Protein AF-A0A6I9Y4B0-F1 (afdb_monomer_lite)

Structure (mmCIF, N/CA/C/O backbone):
data_AF-A0A6I9Y4B0-F1
#
_entry.id   AF-A0A6I9Y4B0-F1
#
loop_
_atom_site.group_PDB
_atom_site.id
_atom_site.type_symbol
_atom_site.label_atom_id
_atom_site.label_alt_id
_atom_site.label_comp_id
_atom_site.label_asym_id
_atom_site.label_entity_id
_atom_site.label_seq_id
_atom_site.pdbx_PDB_ins_code
_atom_site.Cartn_x
_atom_site.Cartn_y
_atom_site.Cartn_z
_atom_site.occupancy
_atom_site.B_iso_or_equiv
_atom_site.auth_seq_id
_atom_site.auth_comp_id
_atom_site.auth_asym_id
_atom_site.auth_atom_id
_atom_site.pdbx_PDB_model_num
ATOM 1 N N . MET A 1 1 ? 14.861 2.332 -40.107 1.00 57.06 1 MET A N 1
ATOM 2 C CA . MET A 1 1 ? 16.141 1.877 -39.520 1.00 57.06 1 MET A CA 1
ATOM 3 C C . MET A 1 1 ? 16.280 0.382 -39.769 1.00 57.06 1 MET A C 1
ATOM 5 O O . MET A 1 1 ? 15.265 -0.299 -39.660 1.00 57.06 1 MET A O 1
ATOM 9 N N . PRO A 1 2 ? 17.458 -0.127 -40.166 1.00 59.34 2 PRO A N 1
ATOM 10 C CA . PRO A 1 2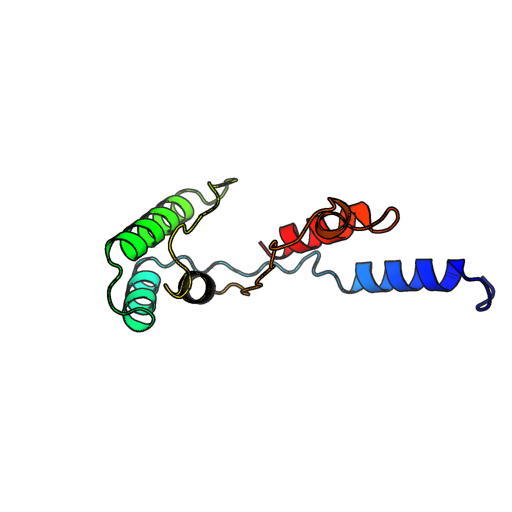 ? 17.668 -1.563 -40.355 1.00 59.34 2 PRO A CA 1
ATOM 11 C C . PRO A 1 2 ? 17.478 -2.317 -39.027 1.00 59.34 2 PRO A C 1
ATOM 13 O O . PRO A 1 2 ? 17.953 -1.871 -37.984 1.00 59.34 2 PRO A O 1
ATOM 16 N N . GLN A 1 3 ? 16.784 -3.458 -39.065 1.00 61.12 3 GLN A N 1
ATOM 17 C CA . GLN A 1 3 ? 16.415 -4.250 -37.878 1.00 61.12 3 GLN A CA 1
ATOM 18 C C . GLN A 1 3 ? 17.614 -4.876 -37.137 1.00 61.12 3 GLN A C 1
ATOM 20 O O . GLN A 1 3 ? 17.447 -5.388 -36.036 1.00 61.12 3 GLN A O 1
ATOM 25 N N . SER A 1 4 ? 18.819 -4.830 -37.714 1.00 67.81 4 SER A N 1
ATOM 26 C CA . SER A 1 4 ? 20.045 -5.412 -37.156 1.00 67.81 4 SER A CA 1
ATOM 27 C C . SER A 1 4 ? 20.810 -4.498 -36.189 1.00 67.81 4 SER A C 1
ATOM 29 O O . SER A 1 4 ? 21.823 -4.925 -35.636 1.00 67.81 4 SER A O 1
ATOM 31 N N . MET A 1 5 ? 20.372 -3.251 -35.974 1.00 72.06 5 MET A N 1
ATOM 32 C CA . MET A 1 5 ? 21.045 -2.334 -35.046 1.00 72.06 5 MET A CA 1
ATOM 33 C C . MET A 1 5 ? 20.551 -2.526 -33.600 1.00 72.06 5 MET A C 1
ATOM 35 O O . MET A 1 5 ? 19.341 -2.528 -33.367 1.00 72.06 5 MET A O 1
ATOM 39 N N . PRO A 1 6 ? 21.453 -2.597 -32.602 1.00 70.81 6 PRO A N 1
ATOM 40 C CA . PRO A 1 6 ? 21.083 -2.781 -31.193 1.00 70.81 6 PRO A CA 1
ATOM 41 C C . PRO A 1 6 ? 20.243 -1.622 -30.627 1.00 70.81 6 PRO A C 1
ATOM 43 O O . PRO A 1 6 ? 19.449 -1.816 -29.708 1.00 70.81 6 PRO A O 1
ATOM 46 N N . GLU A 1 7 ? 20.356 -0.426 -31.209 1.00 74.44 7 GLU A N 1
ATOM 47 C CA . GLU A 1 7 ? 19.544 0.740 -30.844 1.00 74.44 7 GLU A CA 1
ATOM 48 C C . GLU A 1 7 ? 18.060 0.558 -31.189 1.00 74.44 7 GLU A C 1
ATOM 50 O O . GLU A 1 7 ? 17.196 1.000 -30.435 1.00 74.44 7 GLU A O 1
ATOM 55 N N . TYR A 1 8 ? 17.745 -0.166 -32.271 1.00 80.44 8 TYR A N 1
ATOM 56 C CA . TYR A 1 8 ? 16.363 -0.399 -32.695 1.00 80.44 8 TYR A CA 1
ATOM 57 C C . TYR A 1 8 ? 15.572 -1.196 -31.646 1.00 80.44 8 TYR A C 1
ATOM 59 O O . TYR A 1 8 ? 14.426 -0.860 -31.344 1.00 80.44 8 TYR A O 1
ATOM 67 N N . ALA A 1 9 ? 16.196 -2.213 -31.042 1.00 81.81 9 ALA A N 1
ATOM 68 C CA . ALA A 1 9 ? 15.575 -3.022 -29.995 1.00 81.81 9 ALA A CA 1
ATOM 69 C C . ALA A 1 9 ? 15.304 -2.207 -28.717 1.00 81.81 9 ALA A C 1
ATOM 71 O O . ALA A 1 9 ? 14.225 -2.311 -28.137 1.00 81.81 9 ALA A O 1
ATOM 72 N N . LEU A 1 10 ? 16.248 -1.350 -28.307 1.00 81.19 10 LEU A N 1
ATOM 73 C CA . LEU A 1 10 ? 16.083 -0.473 -27.142 1.00 81.19 10 LEU A CA 1
ATOM 74 C C . LEU A 1 10 ? 14.941 0.529 -27.338 1.00 81.19 10 LEU A C 1
ATOM 76 O O . LEU A 1 10 ? 14.093 0.673 -26.457 1.00 81.19 10 LEU A O 1
ATOM 80 N N . THR A 1 11 ? 14.895 1.198 -28.493 1.00 82.69 11 THR A N 1
ATOM 81 C CA . THR A 1 11 ? 13.835 2.164 -28.806 1.00 82.69 11 THR A CA 1
ATOM 82 C C . THR A 1 11 ? 12.471 1.490 -28.896 1.00 82.69 11 THR A C 1
ATOM 84 O O . THR A 1 11 ? 11.500 2.019 -28.362 1.00 82.69 11 THR A O 1
ATOM 87 N N . ARG A 1 12 ? 12.386 0.308 -29.517 1.00 85.88 12 ARG A N 1
ATOM 88 C CA . ARG A 1 12 ? 11.133 -0.448 -29.602 1.00 85.88 12 ARG A CA 1
ATOM 89 C C . ARG A 1 12 ? 10.607 -0.826 -28.219 1.00 85.88 12 ARG A C 1
ATOM 91 O O . ARG A 1 12 ? 9.463 -0.508 -27.921 1.00 85.88 12 ARG A O 1
ATOM 98 N N . ASN A 1 13 ? 11.448 -1.407 -27.365 1.00 83.94 13 ASN A N 1
ATOM 99 C CA . ASN A 1 13 ? 11.049 -1.792 -26.008 1.00 83.94 13 ASN A CA 1
ATOM 100 C C . ASN A 1 13 ? 10.601 -0.578 -25.178 1.00 83.94 13 ASN A C 1
ATOM 102 O O . ASN A 1 13 ? 9.671 -0.670 -24.383 1.00 83.94 13 ASN A O 1
ATOM 106 N N . TYR A 1 14 ? 11.246 0.578 -25.365 1.00 83.38 14 TYR A N 1
ATOM 107 C CA . TYR A 1 14 ? 10.847 1.816 -24.698 1.00 83.38 14 TYR A CA 1
ATOM 108 C C . TYR A 1 14 ? 9.463 2.301 -25.145 1.00 83.38 14 TYR A C 1
ATOM 110 O O . TYR A 1 14 ? 8.645 2.673 -24.306 1.00 83.38 14 TYR A O 1
ATOM 118 N N . LEU A 1 15 ? 9.190 2.273 -26.452 1.00 85.50 15 LEU A N 1
ATOM 119 C CA . LEU A 1 15 ? 7.885 2.647 -26.998 1.00 85.50 15 LEU A CA 1
ATOM 120 C C . LEU A 1 15 ? 6.789 1.662 -26.586 1.00 85.50 15 LEU A C 1
ATOM 122 O O . LEU A 1 15 ? 5.694 2.097 -26.247 1.00 85.50 15 LEU A O 1
ATOM 126 N N . GLU A 1 16 ? 7.082 0.362 -26.562 1.00 85.62 16 GLU A N 1
ATOM 127 C CA . GLU A 1 16 ? 6.153 -0.659 -26.064 1.00 85.62 16 GLU A CA 1
ATOM 128 C C . GLU A 1 16 ? 5.790 -0.397 -24.601 1.00 85.62 16 GLU A C 1
ATOM 130 O O . GLU A 1 16 ? 4.609 -0.271 -24.282 1.00 85.62 16 GLU A O 1
ATOM 135 N N . LEU A 1 17 ? 6.789 -0.164 -23.742 1.00 83.12 17 LEU A N 1
ATOM 136 C CA . LEU A 1 17 ? 6.552 0.218 -22.351 1.00 83.12 17 LEU A CA 1
ATOM 137 C C . LEU A 1 17 ? 5.716 1.497 -22.249 1.00 83.12 17 LEU A C 1
ATOM 139 O O . LEU A 1 17 ? 4.774 1.536 -21.471 1.00 83.12 17 LEU A O 1
ATOM 143 N N . MET A 1 18 ? 6.005 2.533 -23.042 1.00 82.25 18 MET A N 1
ATOM 144 C CA . MET A 1 18 ? 5.201 3.760 -23.046 1.00 82.25 18 MET A CA 1
ATOM 145 C C . MET A 1 18 ? 3.744 3.521 -23.440 1.00 82.25 18 MET A C 1
ATOM 147 O O . MET A 1 18 ? 2.866 4.168 -22.880 1.00 82.25 18 MET A O 1
ATOM 151 N N . VAL A 1 19 ? 3.469 2.624 -24.383 1.00 85.81 19 VAL A N 1
ATOM 152 C CA . VAL A 1 19 ? 2.099 2.318 -24.819 1.00 85.81 19 VAL A CA 1
ATOM 153 C C . VAL A 1 19 ? 1.351 1.477 -23.780 1.00 85.81 19 VAL A C 1
ATOM 155 O O . VAL A 1 19 ? 0.152 1.672 -23.594 1.00 85.81 19 VAL A O 1
ATOM 158 N N . GLU A 1 20 ? 2.040 0.580 -23.074 1.00 83.00 20 GLU A N 1
ATOM 159 C CA . GLU A 1 20 ? 1.438 -0.265 -22.033 1.00 83.00 20 GLU A CA 1
ATOM 160 C C . GLU A 1 20 ? 1.024 0.516 -20.778 1.00 83.00 20 GLU A C 1
ATOM 162 O O . GLU A 1 20 ? 0.144 0.075 -20.030 1.00 83.00 20 GLU A O 1
ATOM 167 N N . LEU A 1 21 ? 1.620 1.686 -20.537 1.00 82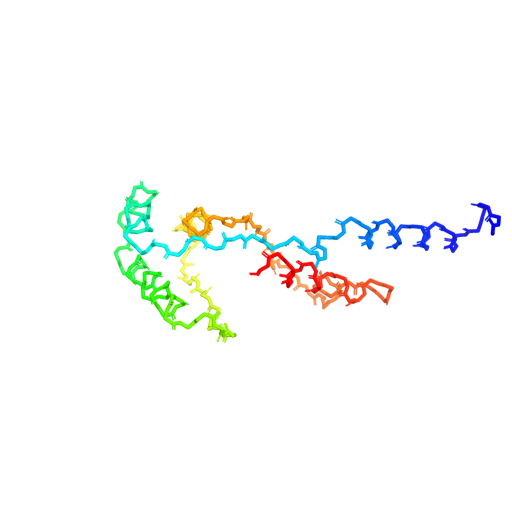.12 21 LEU A N 1
ATOM 168 C CA . LEU A 1 21 ? 1.316 2.466 -19.345 1.00 82.12 21 LEU A CA 1
ATOM 169 C C . LEU A 1 21 ? -0.111 3.027 -19.338 1.00 82.12 21 LEU A C 1
ATOM 171 O O . LEU A 1 21 ? -0.565 3.630 -20.314 1.00 82.12 21 LEU A O 1
ATOM 175 N N . PRO A 1 22 ? -0.819 2.922 -18.201 1.00 81.06 22 PRO A N 1
ATOM 176 C CA . PRO A 1 22 ? -2.175 3.430 -18.066 1.00 81.06 22 PRO A CA 1
ATOM 177 C C . PRO A 1 22 ? -2.197 4.956 -17.847 1.00 81.06 22 PRO A C 1
ATOM 179 O O . PRO A 1 22 ? -2.531 5.423 -16.767 1.00 81.06 22 PRO A O 1
ATOM 182 N N . TRP A 1 23 ? -1.888 5.758 -18.872 1.00 80.38 23 TRP A N 1
ATOM 183 C CA . TRP A 1 23 ? -1.826 7.231 -18.765 1.00 80.38 23 TRP A CA 1
ATOM 184 C C . TRP A 1 23 ? -3.142 7.914 -18.367 1.00 80.38 23 TRP A C 1
ATOM 186 O O . TRP A 1 23 ? -3.126 8.999 -17.793 1.00 80.38 23 TRP A O 1
ATOM 196 N N . SER A 1 24 ? -4.286 7.317 -18.715 1.00 76.19 24 SER A N 1
ATOM 197 C CA . SER A 1 24 ? -5.619 7.917 -18.520 1.00 76.19 24 SER A CA 1
ATOM 198 C C . SER A 1 24 ? -6.564 7.055 -17.684 1.00 76.19 24 SER A C 1
ATOM 200 O O . SER A 1 24 ? -7.72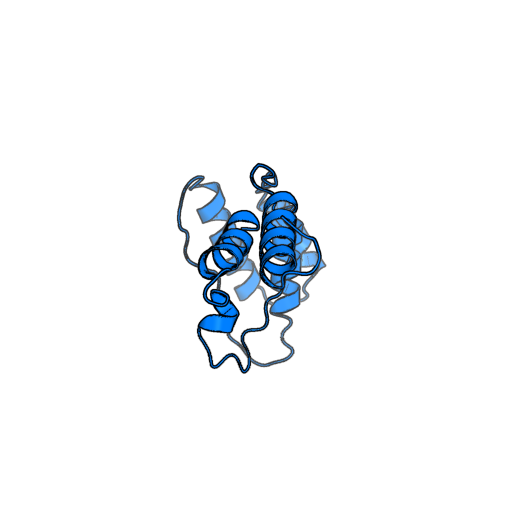9 7.417 -17.512 1.00 76.19 24 SER A O 1
ATOM 202 N N . LYS A 1 25 ? -6.105 5.900 -17.184 1.00 72.19 25 LYS A N 1
ATOM 203 C CA . LYS A 1 25 ? -6.938 5.041 -16.338 1.00 72.19 25 LYS A CA 1
ATOM 204 C C . LYS A 1 25 ? -6.742 5.455 -14.888 1.00 72.19 25 LYS A C 1
ATOM 206 O O . LYS A 1 25 ? -5.716 5.153 -14.300 1.00 72.19 25 LYS A O 1
ATOM 211 N N . ASN A 1 26 ? -7.768 6.070 -14.315 1.00 69.69 26 ASN A N 1
ATOM 212 C CA . ASN A 1 26 ? -7.852 6.281 -12.877 1.00 69.69 26 ASN A CA 1
ATOM 213 C C . ASN A 1 26 ? -8.939 5.370 -12.311 1.00 69.69 26 ASN A C 1
ATOM 215 O O . ASN A 1 26 ? -10.077 5.371 -12.789 1.00 69.69 26 ASN A O 1
ATOM 219 N N . THR A 1 27 ? -8.606 4.603 -11.279 1.00 68.50 27 THR A N 1
ATOM 220 C CA . THR A 1 27 ? -9.607 3.893 -10.478 1.00 68.50 27 THR A CA 1
ATOM 221 C C . THR A 1 27 ? -10.491 4.897 -9.742 1.00 68.50 27 THR A C 1
ATOM 223 O O . THR A 1 27 ? -9.997 5.863 -9.162 1.00 68.50 27 THR A O 1
ATOM 226 N N . LYS A 1 28 ? -11.812 4.677 -9.764 1.00 68.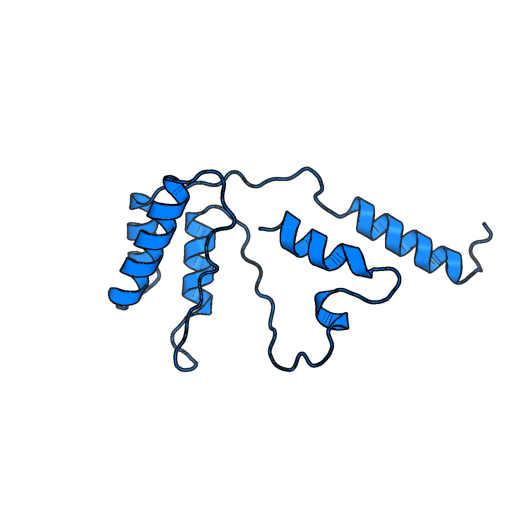44 28 LYS A N 1
ATOM 227 C CA . LYS A 1 28 ? -12.743 5.443 -8.929 1.00 68.44 28 LYS A CA 1
ATOM 228 C C . LYS A 1 28 ? -12.618 4.961 -7.491 1.00 68.44 28 LYS A C 1
ATOM 230 O O . LYS A 1 28 ? -12.945 3.815 -7.197 1.00 68.44 28 LYS A O 1
ATOM 235 N N . ASP A 1 29 ? -12.191 5.853 -6.611 1.00 70.31 29 ASP A N 1
ATOM 236 C CA . ASP A 1 29 ? -12.119 5.570 -5.182 1.00 70.31 29 ASP A CA 1
ATOM 237 C C . ASP A 1 29 ? -13.524 5.409 -4.596 1.00 70.31 29 ASP A C 1
ATOM 239 O O . ASP A 1 29 ? -14.356 6.314 -4.699 1.00 70.31 29 ASP A O 1
ATOM 243 N N . CYS A 1 30 ? -13.777 4.282 -3.931 1.00 71.12 30 CYS A N 1
ATOM 244 C CA . CYS A 1 30 ? -14.951 4.113 -3.082 1.00 71.12 30 CYS A CA 1
ATOM 245 C C . CYS A 1 30 ? -14.540 4.346 -1.624 1.00 71.12 30 CYS A C 1
ATOM 247 O O . CYS A 1 30 ? -13.955 3.483 -0.975 1.00 71.12 30 CYS A O 1
ATOM 249 N N . LEU A 1 31 ? -14.797 5.550 -1.111 1.00 74.25 31 LEU A N 1
ATOM 250 C CA . LEU A 1 31 ? -14.474 5.925 0.267 1.00 74.25 31 LEU A CA 1
ATOM 251 C C . LEU A 1 31 ? -15.729 5.827 1.144 1.00 74.25 31 LEU A C 1
ATOM 253 O O . LEU A 1 31 ? -16.351 6.843 1.452 1.00 74.25 31 LEU A O 1
ATOM 257 N N . ASP A 1 32 ? -16.093 4.607 1.554 1.00 82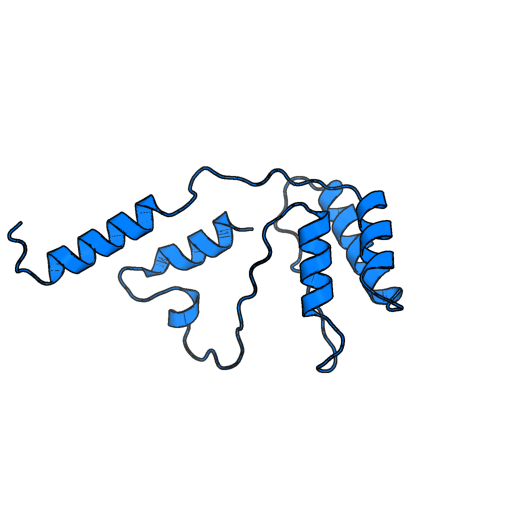.88 32 ASP A N 1
ATOM 258 C CA . ASP A 1 32 ? -17.106 4.374 2.593 1.00 82.88 32 ASP A CA 1
ATOM 259 C C . ASP A 1 32 ? -16.465 3.819 3.875 1.00 82.88 32 ASP A C 1
ATOM 261 O O . ASP A 1 32 ? -15.990 2.684 3.941 1.00 82.88 32 ASP A O 1
ATOM 265 N N . ILE A 1 33 ? -16.482 4.637 4.929 1.00 85.44 33 ILE A N 1
ATOM 266 C CA . ILE A 1 33 ? -15.910 4.313 6.240 1.00 85.44 33 ILE A CA 1
ATOM 267 C C . ILE A 1 33 ? -16.699 3.191 6.933 1.00 85.44 33 ILE A C 1
ATOM 269 O O . ILE A 1 33 ? -16.108 2.377 7.647 1.00 85.44 33 ILE A O 1
ATOM 273 N N . ARG A 1 34 ? -18.026 3.118 6.744 1.00 87.31 34 ARG A N 1
ATOM 274 C CA . ARG A 1 34 ? -18.859 2.097 7.403 1.00 87.31 34 ARG A CA 1
ATOM 275 C C . ARG A 1 34 ? -18.583 0.728 6.803 1.00 87.31 34 ARG A C 1
ATOM 277 O O . ARG A 1 34 ? -18.314 -0.215 7.546 1.00 87.31 34 ARG A O 1
ATOM 284 N N . ALA A 1 35 ? -18.576 0.650 5.473 1.00 86.25 35 ALA A N 1
ATOM 285 C CA . ALA A 1 35 ? -18.194 -0.558 4.752 1.00 86.25 35 ALA A CA 1
ATOM 286 C C . ALA A 1 35 ? -16.755 -0.975 5.090 1.00 86.25 35 ALA A C 1
ATOM 288 O O . ALA A 1 35 ? -16.501 -2.149 5.363 1.00 86.25 35 ALA A O 1
ATOM 289 N N . ALA A 1 36 ? -15.828 -0.010 5.165 1.00 86.56 36 ALA A N 1
ATOM 290 C CA . ALA A 1 36 ? -14.443 -0.284 5.529 1.00 86.56 36 ALA A CA 1
ATOM 291 C C . ALA A 1 36 ? -14.305 -0.895 6.930 1.00 86.56 36 ALA A C 1
ATOM 293 O O . ALA A 1 36 ? -13.515 -1.818 7.109 1.00 86.56 36 ALA A O 1
ATOM 294 N N . ARG A 1 37 ? -15.088 -0.428 7.912 1.00 88.44 37 ARG A N 1
ATOM 295 C CA . ARG A 1 37 ? -15.087 -0.995 9.268 1.00 88.44 37 ARG A CA 1
ATOM 296 C C . ARG A 1 37 ? -15.536 -2.453 9.277 1.00 88.44 37 ARG A C 1
ATOM 298 O O . ARG A 1 37 ? -14.826 -3.287 9.822 1.00 88.44 37 ARG A O 1
ATOM 305 N N . VAL A 1 38 ? -16.669 -2.756 8.642 1.00 89.25 38 VAL A N 1
ATOM 306 C CA . VAL A 1 38 ? -17.212 -4.124 8.586 1.00 89.25 38 VAL A CA 1
ATOM 307 C C . VAL A 1 38 ? -16.224 -5.076 7.911 1.00 89.25 38 VAL A C 1
ATOM 309 O O . VAL A 1 38 ? -15.977 -6.170 8.408 1.00 89.25 38 VAL A O 1
ATOM 312 N N . LEU A 1 39 ? -15.615 -4.652 6.802 1.00 86.94 39 LEU A N 1
ATOM 313 C CA . LEU A 1 39 ? -14.679 -5.488 6.054 1.00 86.94 39 LEU A CA 1
ATOM 314 C C . LEU A 1 39 ? -13.374 -5.725 6.836 1.00 86.94 39 LEU A C 1
ATOM 316 O O . LEU A 1 39 ? -12.921 -6.864 6.921 1.00 86.94 39 LEU A O 1
ATOM 320 N N . LEU A 1 40 ? -12.818 -4.688 7.476 1.00 86.69 40 LEU A N 1
ATOM 321 C CA . LEU A 1 40 ? -11.652 -4.824 8.361 1.00 86.69 40 LEU A CA 1
ATOM 322 C C . LEU A 1 40 ? -11.944 -5.703 9.584 1.00 86.69 40 LEU A C 1
ATOM 324 O O . LEU A 1 40 ? -11.055 -6.407 10.061 1.00 86.69 40 LEU A O 1
ATOM 328 N N . ASP A 1 41 ? -13.167 -5.651 10.114 1.00 87.75 41 ASP A N 1
ATOM 329 C CA . ASP A 1 41 ? -13.579 -6.490 11.237 1.00 87.75 41 ASP A CA 1
ATOM 330 C C . ASP A 1 41 ? -13.733 -7.964 10.851 1.00 87.75 41 ASP A C 1
ATOM 332 O O . ASP A 1 41 ? -13.356 -8.828 11.641 1.00 87.75 41 ASP A O 1
ATOM 336 N N . ASN A 1 42 ? -14.168 -8.243 9.622 1.00 87.81 42 ASN A N 1
ATOM 337 C CA . ASN A 1 42 ? -14.274 -9.601 9.092 1.00 87.81 42 ASN A CA 1
ATOM 338 C C . ASN A 1 42 ? -12.912 -10.211 8.715 1.00 87.81 42 ASN A C 1
ATOM 340 O O . ASN A 1 42 ? -12.681 -11.391 8.969 1.00 87.81 42 ASN A O 1
ATOM 344 N N . ASP A 1 43 ? -12.012 -9.428 8.110 1.00 85.38 43 ASP A N 1
ATOM 345 C CA . ASP A 1 43 ? -10.722 -9.927 7.605 1.00 85.38 43 ASP A CA 1
ATOM 346 C C . ASP A 1 43 ? -9.667 -10.113 8.716 1.00 85.38 43 ASP A C 1
ATOM 348 O O . ASP A 1 43 ? -8.740 -10.917 8.571 1.00 85.38 43 ASP A O 1
ATOM 352 N N . HIS A 1 44 ? -9.775 -9.371 9.826 1.00 84.31 44 HIS A N 1
ATOM 353 C CA . HIS A 1 44 ? -8.763 -9.351 10.885 1.00 84.31 44 HIS A CA 1
ATOM 354 C C . HIS A 1 44 ? -9.382 -9.534 12.268 1.00 84.31 44 HIS A C 1
ATOM 356 O O . HIS A 1 44 ? -10.090 -8.662 12.768 1.00 84.31 44 HIS A O 1
ATOM 362 N N . TYR A 1 45 ? -9.042 -10.638 12.936 1.00 79.69 45 TYR A N 1
ATOM 363 C CA . TYR A 1 45 ? -9.407 -10.863 14.333 1.00 79.69 45 TYR A CA 1
ATOM 364 C C . TYR A 1 45 ? -8.468 -10.088 15.273 1.00 79.69 45 TYR A C 1
ATOM 366 O O . TYR A 1 45 ? -7.248 -10.104 15.097 1.00 79.69 45 TYR A O 1
ATOM 374 N N . ALA A 1 46 ? -9.035 -9.420 16.283 1.00 72.69 46 ALA A N 1
ATOM 375 C CA . ALA A 1 46 ? -8.329 -8.482 17.164 1.00 72.69 46 ALA A CA 1
ATOM 376 C C . ALA A 1 46 ? -7.672 -7.300 16.396 1.00 72.69 46 ALA A C 1
ATOM 378 O O . ALA A 1 46 ? -8.019 -7.019 15.253 1.00 72.69 46 ALA A O 1
ATOM 379 N N . MET A 1 47 ? -6.766 -6.539 17.025 1.00 81.50 47 MET A N 1
ATOM 380 C CA . MET A 1 47 ? -6.120 -5.323 16.470 1.00 81.50 47 MET A CA 1
ATOM 381 C C . MET A 1 47 ? -6.961 -4.029 16.454 1.00 81.50 47 MET A C 1
ATOM 383 O O . MET A 1 47 ? -6.787 -3.183 15.574 1.00 81.50 47 MET A O 1
ATOM 387 N N . GLU A 1 48 ? -7.802 -3.799 17.466 1.00 84.00 48 GLU A N 1
ATOM 388 C CA . GLU A 1 48 ? -8.639 -2.586 17.540 1.00 84.00 48 GLU A CA 1
ATOM 389 C C . GLU A 1 48 ? -7.859 -1.270 17.416 1.00 84.00 48 GLU A C 1
ATOM 391 O O . GLU A 1 48 ? -8.281 -0.359 16.703 1.00 84.00 48 GLU A O 1
ATOM 396 N N . LYS A 1 49 ? -6.679 -1.175 18.047 1.00 86.06 49 LYS A N 1
ATOM 397 C CA . LYS A 1 49 ? -5.824 0.021 17.950 1.00 86.06 49 LYS A CA 1
ATOM 398 C C . LYS A 1 49 ? -5.417 0.316 16.505 1.00 86.06 49 LYS A C 1
ATOM 400 O O . LYS A 1 49 ? -5.403 1.476 16.104 1.00 86.06 49 LYS A O 1
ATOM 405 N N . LEU A 1 50 ? -5.095 -0.719 15.727 1.00 86.56 50 LEU A N 1
ATOM 406 C CA . LEU A 1 50 ? -4.694 -0.572 14.330 1.00 86.56 50 LEU A CA 1
ATOM 407 C C . LEU A 1 50 ? -5.899 -0.196 13.466 1.00 86.56 50 LEU A C 1
ATOM 409 O O . LEU A 1 50 ? -5.822 0.769 12.709 1.00 86.56 50 LEU A O 1
ATOM 413 N N . LYS A 1 51 ? -7.021 -0.911 13.617 1.00 86.88 51 LYS A N 1
ATOM 414 C CA . LYS A 1 51 ? -8.259 -0.643 12.872 1.00 86.88 51 LYS A CA 1
ATOM 415 C C . LYS A 1 51 ? -8.746 0.786 13.094 1.00 86.88 51 LYS A C 1
ATOM 417 O O . LYS A 1 51 ? -9.064 1.480 12.134 1.00 86.88 51 LYS A O 1
ATOM 422 N N . LYS A 1 52 ? -8.704 1.267 14.340 1.00 89.19 52 LYS A N 1
ATOM 423 C CA . LYS A 1 52 ? -9.059 2.648 14.682 1.00 89.19 52 LYS A CA 1
ATOM 424 C C . LYS A 1 52 ? -8.187 3.667 13.940 1.00 89.19 52 LYS A C 1
ATOM 426 O O . LYS A 1 52 ? -8.726 4.589 13.340 1.00 89.19 52 LYS A O 1
ATOM 431 N N . ARG A 1 53 ? -6.861 3.471 13.900 1.00 88.56 53 ARG A N 1
ATOM 432 C CA . ARG A 1 53 ? -5.936 4.353 13.158 1.00 88.56 53 ARG A CA 1
ATOM 433 C C . ARG A 1 53 ? -6.172 4.337 11.650 1.00 88.56 53 ARG A C 1
ATOM 435 O O . ARG A 1 53 ? -6.098 5.383 11.012 1.00 88.56 53 ARG A O 1
ATOM 442 N N . VAL A 1 54 ? -6.464 3.169 11.083 1.00 88.25 54 VAL A N 1
ATOM 443 C CA . VAL A 1 54 ? -6.802 3.036 9.660 1.00 88.25 54 VAL A CA 1
ATOM 444 C C . VAL A 1 54 ? -8.100 3.785 9.343 1.00 88.25 54 VAL A C 1
ATOM 446 O O . VAL A 1 54 ? -8.144 4.536 8.374 1.00 88.25 54 VAL A O 1
ATOM 449 N N . LEU A 1 55 ? -9.132 3.648 10.180 1.00 88.50 55 LEU A N 1
ATOM 450 C CA . LEU A 1 55 ? -10.399 4.364 10.011 1.00 88.50 55 LEU A CA 1
ATOM 451 C C . LEU A 1 55 ? -10.237 5.884 10.170 1.00 88.50 55 LEU A C 1
ATOM 453 O O . LEU A 1 55 ? -10.798 6.630 9.375 1.00 88.50 55 LEU A O 1
ATOM 457 N N . GLU A 1 56 ? -9.435 6.348 11.136 1.00 88.62 56 GLU A N 1
ATOM 458 C CA . GLU A 1 56 ? -9.078 7.770 11.290 1.00 88.62 56 GLU A CA 1
ATOM 459 C C . GLU A 1 56 ? -8.410 8.314 10.018 1.00 88.62 56 GLU A C 1
ATOM 461 O O . GLU A 1 56 ? -8.780 9.377 9.521 1.00 88.62 56 GLU A O 1
ATOM 466 N N . TYR A 1 57 ? -7.463 7.563 9.452 1.00 86.31 57 TYR A N 1
ATOM 467 C CA . TYR A 1 57 ? -6.792 7.936 8.209 1.00 86.31 57 TYR A CA 1
ATOM 468 C C . TYR A 1 57 ? -7.766 8.032 7.025 1.00 86.31 57 TYR A C 1
ATOM 470 O O . TYR A 1 57 ? -7.748 9.019 6.286 1.00 86.31 57 TYR A O 1
ATOM 478 N N . LEU A 1 58 ? -8.649 7.041 6.867 1.00 85.06 58 LEU A N 1
ATOM 479 C CA . LEU A 1 58 ? -9.676 7.043 5.821 1.00 85.06 58 LEU A CA 1
ATOM 480 C C . LEU A 1 58 ? -10.663 8.207 5.990 1.00 85.06 58 LEU A C 1
ATOM 482 O O . LEU A 1 58 ? -11.037 8.828 4.998 1.00 85.06 58 LEU A O 1
ATOM 486 N N . ALA A 1 59 ? -11.024 8.557 7.227 1.00 86.19 59 ALA A N 1
ATOM 487 C CA . ALA A 1 59 ? -11.892 9.695 7.519 1.00 86.19 59 ALA A CA 1
ATOM 488 C C . ALA A 1 59 ? -11.249 11.035 7.135 1.00 86.19 59 ALA A C 1
ATOM 490 O O . ALA A 1 59 ? -11.884 11.875 6.496 1.00 86.19 59 ALA A O 1
ATOM 491 N N . VAL A 1 60 ? -9.964 11.222 7.456 1.00 83.62 60 VAL A N 1
ATOM 492 C CA . VAL A 1 60 ? -9.215 12.424 7.054 1.00 83.62 60 VAL A CA 1
ATOM 493 C C . VAL A 1 60 ? -9.102 12.516 5.531 1.00 83.62 60 VAL A C 1
ATOM 495 O O . VAL A 1 60 ? -9.230 13.607 4.974 1.00 83.62 60 VAL A O 1
ATOM 498 N N . ARG A 1 61 ? -8.906 11.381 4.848 1.00 79.75 61 ARG A N 1
ATOM 499 C CA . ARG A 1 61 ? -8.847 11.313 3.383 1.00 79.75 61 ARG A CA 1
ATOM 500 C C . ARG A 1 61 ? -10.197 11.613 2.724 1.00 79.75 61 ARG A C 1
ATOM 502 O O . ARG A 1 61 ? -10.218 12.309 1.720 1.00 79.75 61 ARG A O 1
ATOM 509 N N . GLN A 1 62 ? -11.309 11.154 3.300 1.00 79.94 62 GLN A N 1
ATOM 510 C CA . GLN A 1 62 ? -12.654 11.463 2.798 1.00 79.94 62 GLN A CA 1
ATOM 511 C C . GLN A 1 62 ? -12.975 12.965 2.897 1.00 79.94 62 GLN A C 1
ATOM 513 O O . GLN A 1 62 ? -13.596 13.525 2.001 1.00 79.94 62 GLN A O 1
ATOM 518 N N . LEU A 1 63 ? -12.523 13.633 3.965 1.00 79.75 63 LEU A N 1
ATOM 519 C CA . LEU A 1 63 ? -12.717 15.077 4.158 1.00 79.75 63 LEU A CA 1
ATOM 520 C C . LEU A 1 63 ? -11.825 15.933 3.246 1.00 79.75 63 LEU A C 1
ATOM 522 O O . LEU A 1 63 ? -12.175 17.064 2.913 1.00 79.75 63 LEU A O 1
ATOM 526 N N . LYS A 1 64 ? -10.658 15.415 2.855 1.00 73.06 64 LYS A N 1
ATOM 527 C CA . LYS A 1 64 ? -9.674 16.111 2.022 1.00 73.06 64 LYS A CA 1
ATOM 528 C C . LYS A 1 64 ? -9.517 15.384 0.686 1.00 73.06 64 LYS A C 1
ATOM 530 O O . LYS A 1 64 ? -8.583 14.611 0.508 1.00 73.06 64 LYS A O 1
ATOM 535 N N . ASN A 1 65 ? -10.391 15.710 -0.274 1.00 62.81 65 ASN A N 1
ATOM 536 C CA . ASN A 1 65 ? -10.380 15.163 -1.647 1.00 62.81 65 ASN A CA 1
ATOM 537 C C . ASN A 1 65 ? -9.080 15.404 -2.423 1.00 62.81 65 ASN A C 1
ATOM 539 O O . ASN A 1 65 ? -8.855 14.796 -3.464 1.00 62.81 65 ASN A O 1
ATOM 543 N N . ASN A 1 66 ? -8.243 16.320 -1.955 1.00 61.75 66 ASN A N 1
ATOM 544 C CA . ASN A 1 66 ? -7.033 16.697 -2.646 1.00 61.75 66 ASN A CA 1
ATOM 545 C C . ASN A 1 66 ? -5.958 16.890 -1.592 1.00 61.75 66 ASN A C 1
ATOM 547 O O . ASN A 1 66 ? -5.963 17.926 -0.937 1.00 61.75 66 ASN A O 1
ATOM 551 N N . LEU A 1 67 ? -5.095 15.897 -1.356 1.00 56.28 67 LEU A N 1
ATOM 552 C CA . LEU A 1 67 ? -3.842 16.132 -0.644 1.00 56.28 67 LEU A CA 1
ATOM 553 C C . LEU A 1 67 ? -2.862 14.971 -0.777 1.00 56.28 67 LEU A C 1
ATOM 555 O O . LEU A 1 67 ? -3.211 13.801 -0.638 1.00 56.28 67 LEU A O 1
ATOM 559 N N . LYS A 1 68 ? -1.595 15.375 -0.914 1.00 57.25 68 LYS A N 1
ATOM 560 C CA . LYS A 1 68 ? -0.388 14.682 -0.456 1.00 57.25 68 LYS A CA 1
ATOM 561 C C . LYS A 1 68 ? -0.542 14.334 1.035 1.00 57.25 68 LYS A C 1
ATOM 563 O O . LYS A 1 68 ? 0.024 14.995 1.902 1.00 57.25 68 LYS A O 1
ATOM 568 N N . GLY A 1 69 ? -1.423 13.389 1.342 1.00 62.19 69 GLY A N 1
ATOM 569 C CA . GLY A 1 69 ? -1.687 12.929 2.695 1.00 62.19 69 GLY A CA 1
ATOM 570 C C . GLY A 1 69 ? -0.476 12.177 3.248 1.00 62.19 69 GLY A C 1
ATOM 571 O O . GLY A 1 69 ? 0.337 11.668 2.474 1.00 62.19 69 GLY A O 1
ATOM 572 N N . PRO A 1 70 ? -0.333 12.097 4.579 1.00 69.88 70 PRO A N 1
ATOM 573 C CA . PRO A 1 70 ? 0.740 11.321 5.187 1.00 69.88 70 PRO A CA 1
ATOM 574 C C . PRO A 1 70 ? 0.671 9.853 4.733 1.00 69.88 70 PRO A C 1
ATOM 576 O O . PRO A 1 70 ? -0.414 9.284 4.594 1.00 69.88 70 PRO A O 1
ATOM 579 N N . ILE A 1 71 ? 1.831 9.240 4.493 1.00 81.06 71 ILE A N 1
ATOM 580 C CA . ILE A 1 71 ? 1.928 7.825 4.111 1.00 81.06 71 ILE A CA 1
ATOM 581 C C . ILE A 1 71 ? 1.689 6.967 5.358 1.00 81.06 71 ILE A C 1
ATOM 583 O O . ILE A 1 71 ? 2.300 7.193 6.404 1.00 81.06 71 ILE A O 1
ATOM 587 N N . LEU A 1 72 ? 0.807 5.971 5.251 1.00 83.25 72 LEU A N 1
ATOM 588 C CA . LEU A 1 72 ? 0.525 5.042 6.341 1.00 83.25 72 LEU A CA 1
ATOM 589 C C . LEU A 1 72 ? 1.674 4.032 6.490 1.00 83.25 72 LEU A C 1
ATOM 591 O O . LEU A 1 72 ? 1.980 3.293 5.558 1.00 83.25 72 LEU A O 1
ATOM 595 N N . CYS A 1 73 ? 2.288 3.975 7.674 1.00 86.25 73 CYS A N 1
ATOM 596 C CA . CYS A 1 73 ? 3.369 3.040 7.986 1.00 86.25 73 CYS A CA 1
ATOM 597 C C . CYS A 1 73 ? 2.976 2.110 9.142 1.00 86.25 73 CYS A C 1
ATOM 599 O O . CYS A 1 73 ? 2.565 2.563 10.210 1.00 86.25 73 CYS A O 1
ATOM 601 N N . PHE A 1 74 ? 3.126 0.798 8.941 1.00 86.00 74 PHE A N 1
ATOM 602 C CA . PHE A 1 74 ? 2.813 -0.217 9.946 1.00 86.00 74 PHE A CA 1
ATOM 603 C C . PHE A 1 74 ? 4.091 -0.804 10.561 1.00 86.00 74 PHE A C 1
ATOM 605 O O . PHE A 1 74 ? 4.720 -1.677 9.969 1.00 86.00 74 PHE A O 1
ATOM 612 N N . VAL A 1 75 ? 4.417 -0.471 11.812 1.00 86.62 75 VAL A N 1
ATOM 613 C CA . VAL A 1 75 ? 5.626 -0.968 12.517 1.00 86.62 75 VAL A CA 1
ATOM 614 C C . VAL A 1 75 ? 5.284 -2.080 13.516 1.00 86.62 75 VAL A C 1
ATOM 616 O O . VAL A 1 75 ? 4.184 -2.101 14.064 1.00 86.62 75 VAL A O 1
ATOM 619 N N . GLY A 1 76 ? 6.110 -3.128 13.619 1.00 85.88 76 GLY A N 1
ATOM 620 C CA . GLY A 1 76 ? 5.851 -4.299 14.477 1.00 85.88 76 GLY A CA 1
ATOM 621 C C . GLY A 1 76 ? 6.559 -5.585 14.022 1.00 85.88 76 GLY A C 1
ATOM 622 O O . GLY A 1 76 ? 7.142 -5.585 12.937 1.00 85.88 76 GLY A O 1
ATOM 623 N N . PRO A 1 77 ? 6.495 -6.662 14.827 1.00 86.38 77 PRO A N 1
ATOM 624 C CA . PRO A 1 77 ? 7.236 -7.901 14.590 1.00 86.38 77 PRO A CA 1
ATOM 625 C C . PRO A 1 77 ? 6.792 -8.627 13.305 1.00 86.38 77 PRO A C 1
ATOM 627 O O . PRO A 1 77 ? 5.698 -8.362 12.787 1.00 86.38 77 PRO A O 1
ATOM 630 N N . PRO A 1 78 ? 7.624 -9.533 12.758 1.00 84.50 78 PRO A N 1
ATOM 631 C CA . PRO A 1 78 ? 7.245 -10.337 11.600 1.00 84.50 78 PRO A CA 1
ATOM 632 C C . PRO A 1 78 ? 6.059 -11.253 11.943 1.00 84.50 78 PRO A C 1
ATOM 634 O O . PRO A 1 78 ? 5.902 -11.686 13.079 1.00 84.50 78 PRO A O 1
ATOM 637 N N . GLY A 1 79 ? 5.194 -11.531 10.964 1.00 81.75 79 GLY A N 1
ATOM 638 C CA . GLY A 1 79 ? 4.040 -12.428 11.142 1.00 81.75 79 GLY A CA 1
ATOM 639 C C . GLY A 1 79 ? 2.741 -11.771 11.632 1.00 81.75 79 GLY A C 1
ATOM 640 O O . GLY A 1 79 ? 1.695 -12.402 11.569 1.00 81.75 79 GLY A O 1
ATOM 641 N N . VAL A 1 80 ? 2.738 -10.485 12.011 1.00 81.94 80 VAL A N 1
ATOM 642 C CA . VAL A 1 80 ? 1.527 -9.786 12.515 1.00 81.94 80 VAL A CA 1
ATOM 643 C C . VAL A 1 80 ? 0.519 -9.353 11.438 1.00 81.94 80 VAL A C 1
ATOM 645 O O . VAL A 1 80 ? -0.369 -8.552 11.705 1.00 81.94 80 VAL A O 1
ATOM 648 N N . GLY A 1 81 ? 0.659 -9.817 10.194 1.00 82.56 81 GLY A N 1
ATOM 649 C CA . GLY A 1 81 ? -0.343 -9.561 9.148 1.00 82.56 81 GLY A CA 1
ATOM 650 C C . GLY A 1 81 ? -0.359 -8.144 8.552 1.00 82.56 81 GLY A C 1
ATOM 651 O O . GLY A 1 81 ? -1.329 -7.764 7.908 1.00 82.56 81 GLY A O 1
ATOM 652 N N . LYS A 1 82 ? 0.717 -7.354 8.676 1.00 87.31 82 LYS A N 1
ATOM 653 C CA . LYS A 1 82 ? 0.814 -5.986 8.102 1.00 87.31 82 LYS A CA 1
ATOM 654 C C . LYS A 1 82 ? 0.424 -5.923 6.624 1.00 87.31 82 LYS A C 1
ATOM 656 O O . LYS A 1 82 ? -0.291 -5.026 6.189 1.00 87.31 82 LYS A O 1
ATOM 661 N N . THR A 1 83 ? 0.888 -6.902 5.852 1.00 86.88 83 THR A N 1
ATOM 662 C CA . THR A 1 83 ? 0.588 -7.006 4.422 1.00 86.88 83 THR A CA 1
ATOM 663 C C . THR A 1 83 ? -0.872 -7.376 4.165 1.00 86.88 83 THR A C 1
ATOM 665 O O . THR A 1 83 ? -1.446 -6.890 3.194 1.00 86.88 83 THR A O 1
ATOM 668 N N . SER A 1 84 ? -1.497 -8.199 5.018 1.00 86.94 84 SER A N 1
ATOM 669 C CA . SER A 1 84 ? -2.913 -8.546 4.841 1.00 86.94 84 SER A CA 1
ATOM 670 C C . SER A 1 84 ? -3.825 -7.372 5.193 1.00 86.94 84 SER A C 1
ATOM 672 O O . SER A 1 84 ? -4.808 -7.151 4.495 1.00 86.94 84 SER A O 1
ATOM 674 N N . VAL A 1 85 ? -3.456 -6.558 6.189 1.00 86.88 85 VAL A N 1
ATOM 675 C CA . VAL A 1 85 ? -4.141 -5.291 6.498 1.00 86.88 85 VAL A CA 1
ATOM 676 C C . VAL A 1 85 ? -4.104 -4.355 5.292 1.00 86.88 85 VAL A C 1
ATOM 678 O O . VAL A 1 85 ? -5.147 -3.871 4.866 1.00 86.88 85 VAL A O 1
ATOM 681 N N . GLY A 1 86 ? -2.928 -4.142 4.690 1.00 87.62 86 GLY A N 1
ATOM 682 C CA . GLY A 1 86 ? -2.806 -3.309 3.487 1.00 87.62 86 GLY A CA 1
ATOM 683 C C . GLY A 1 86 ? -3.676 -3.802 2.325 1.00 87.62 86 GLY A C 1
ATOM 684 O O . GLY A 1 86 ? -4.318 -2.997 1.653 1.00 87.62 86 GLY A O 1
ATOM 685 N N . ARG A 1 87 ? -3.765 -5.125 2.133 1.00 88.06 87 ARG A N 1
ATOM 686 C CA . ARG A 1 87 ? -4.635 -5.734 1.116 1.00 88.06 87 ARG A CA 1
ATOM 687 C C . ARG A 1 87 ? -6.120 -5.490 1.398 1.00 88.06 87 ARG A C 1
ATOM 689 O O . ARG A 1 87 ? -6.861 -5.181 0.471 1.00 88.06 87 ARG A O 1
ATOM 696 N N . SER A 1 88 ? -6.546 -5.609 2.653 1.00 87.62 88 SER A N 1
ATOM 697 C CA . SER A 1 88 ? -7.935 -5.348 3.049 1.00 87.62 88 SER A CA 1
ATOM 698 C C . SER A 1 88 ? -8.303 -3.872 2.852 1.00 87.62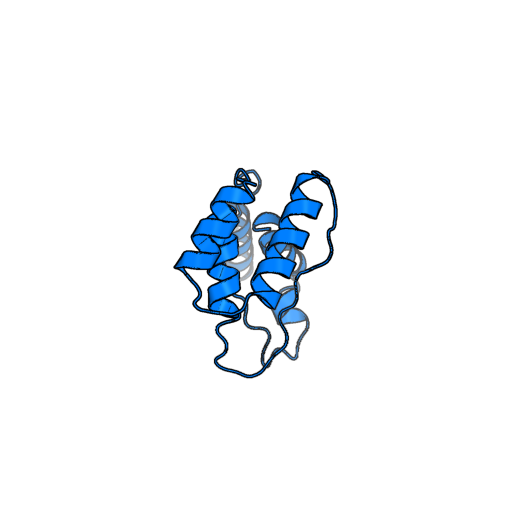 88 SER A C 1
ATOM 700 O O . SER A 1 88 ? -9.343 -3.569 2.276 1.00 87.62 88 SER A O 1
ATOM 702 N N . VAL A 1 89 ? -7.395 -2.945 3.184 1.00 86.56 89 VAL A N 1
ATOM 703 C CA . VAL A 1 89 ? -7.579 -1.504 2.921 1.00 86.56 89 VAL A CA 1
ATOM 704 C C . VAL A 1 89 ? -7.673 -1.192 1.423 1.00 86.56 89 VAL A C 1
ATOM 706 O O . VAL A 1 89 ? -8.482 -0.369 1.012 1.00 86.56 89 VAL A O 1
ATOM 709 N N . ALA A 1 90 ? -6.879 -1.840 0.572 1.00 87.06 90 ALA A N 1
ATOM 710 C CA . ALA A 1 90 ? -7.009 -1.657 -0.874 1.00 87.06 90 ALA A CA 1
ATOM 711 C C . ALA A 1 90 ? -8.355 -2.187 -1.401 1.00 87.06 90 ALA A C 1
ATOM 713 O O . ALA A 1 90 ? -9.008 -1.528 -2.210 1.00 87.06 90 ALA A O 1
ATOM 714 N N . LYS A 1 91 ? -8.811 -3.333 -0.873 1.00 86.00 91 LYS A N 1
ATOM 715 C CA . LYS A 1 91 ? -10.110 -3.933 -1.202 1.00 86.00 91 LYS A CA 1
ATOM 716 C C . LYS A 1 91 ? -11.283 -3.034 -0.801 1.00 86.00 91 LYS A C 1
ATOM 718 O O . LYS A 1 91 ? -12.227 -2.921 -1.575 1.00 86.00 91 LYS A O 1
ATOM 723 N N . THR A 1 92 ? -11.225 -2.369 0.357 1.00 84.25 92 THR A N 1
ATOM 724 C CA . THR A 1 92 ? -12.273 -1.418 0.779 1.00 84.25 92 THR A CA 1
ATOM 725 C C . THR A 1 92 ? -12.302 -0.166 -0.085 1.00 84.25 92 THR A C 1
ATOM 727 O O . THR A 1 92 ? -13.380 0.334 -0.381 1.00 84.25 92 THR A O 1
ATOM 730 N N . LEU A 1 93 ? -11.136 0.308 -0.526 1.00 81.56 93 LEU A N 1
ATOM 731 C CA . LEU A 1 93 ? -11.013 1.468 -1.411 1.00 81.56 93 LEU A CA 1
ATOM 732 C C . LEU A 1 93 ? -11.396 1.174 -2.869 1.00 81.56 93 LEU A C 1
ATOM 734 O O . LEU A 1 93 ? -11.542 2.114 -3.652 1.00 81.56 93 LEU A O 1
ATOM 738 N N . GLY A 1 94 ? -11.534 -0.103 -3.242 1.00 81.06 94 GLY A N 1
ATOM 739 C CA . GLY A 1 94 ? -11.751 -0.524 -4.628 1.00 81.06 94 GLY A CA 1
ATOM 740 C C . GLY A 1 94 ? -10.526 -0.307 -5.521 1.00 81.06 94 GLY A C 1
ATOM 741 O O . GLY A 1 94 ? -10.672 -0.055 -6.714 1.00 81.06 94 GLY A O 1
ATOM 742 N N . ARG A 1 95 ? -9.320 -0.362 -4.942 1.00 82.50 95 ARG A N 1
ATOM 743 C CA . ARG A 1 95 ? -8.047 -0.108 -5.629 1.00 82.50 95 ARG A CA 1
ATOM 744 C C . ARG A 1 95 ? -7.227 -1.380 -5.786 1.00 82.50 95 ARG A C 1
ATOM 746 O O . ARG A 1 95 ? -7.289 -2.278 -4.944 1.00 82.50 95 ARG A O 1
ATOM 753 N N . GLU A 1 96 ? -6.410 -1.430 -6.833 1.00 82.38 96 GLU A N 1
ATOM 754 C CA . GLU A 1 96 ? -5.463 -2.526 -7.023 1.00 82.38 96 GLU A CA 1
ATOM 755 C C . GLU A 1 96 ? -4.360 -2.483 -5.959 1.00 82.38 96 GLU A C 1
ATOM 757 O O . GLU A 1 96 ? -3.827 -1.430 -5.604 1.00 82.38 96 GLU A O 1
ATOM 762 N N . PHE A 1 97 ? -4.039 -3.651 -5.403 1.00 83.50 97 PHE A N 1
ATOM 763 C CA . PHE A 1 97 ? -3.011 -3.788 -4.380 1.00 83.50 97 PHE A CA 1
ATOM 764 C C . PHE A 1 97 ? -1.733 -4.356 -4.990 1.00 83.50 97 PHE A C 1
ATOM 766 O O . PHE A 1 97 ? -1.664 -5.547 -5.298 1.00 83.50 97 PHE A O 1
ATOM 773 N N . HIS A 1 98 ? -0.690 -3.532 -5.061 1.00 85.69 98 HIS A N 1
ATOM 774 C CA . HIS A 1 98 ? 0.652 -3.972 -5.429 1.00 85.69 98 HIS A CA 1
ATOM 775 C C . HIS A 1 98 ? 1.589 -3.931 -4.226 1.00 85.69 98 HIS A C 1
ATOM 777 O O . HIS A 1 98 ? 1.639 -2.962 -3.469 1.00 85.69 98 HIS A O 1
ATOM 783 N N . ARG A 1 99 ? 2.358 -5.007 -4.048 1.00 82.94 99 ARG A N 1
ATOM 784 C CA . ARG A 1 99 ? 3.383 -5.104 -3.007 1.00 82.94 99 ARG A CA 1
ATOM 785 C C . ARG A 1 99 ? 4.756 -4.948 -3.639 1.00 82.94 99 ARG A C 1
ATOM 787 O O . ARG A 1 99 ? 5.163 -5.806 -4.415 1.00 82.94 99 ARG A O 1
ATOM 794 N N . ILE A 1 100 ? 5.488 -3.926 -3.214 1.00 84.44 100 ILE A N 1
ATOM 795 C CA . ILE A 1 100 ? 6.892 -3.717 -3.575 1.00 84.44 100 ILE A CA 1
ATOM 796 C C . ILE A 1 100 ? 7.744 -4.061 -2.354 1.00 84.44 100 ILE A C 1
ATOM 798 O O . ILE A 1 100 ? 7.522 -3.531 -1.264 1.00 84.44 100 ILE A O 1
ATOM 802 N N . ALA A 1 101 ? 8.680 -4.994 -2.510 1.00 81.31 101 ALA A N 1
ATOM 803 C CA . ALA A 1 101 ? 9.625 -5.345 -1.459 1.00 81.31 101 ALA A CA 1
ATOM 804 C C . ALA A 1 101 ? 10.857 -4.442 -1.574 1.00 81.31 101 ALA A C 1
ATOM 806 O O . ALA A 1 101 ? 11.531 -4.454 -2.595 1.00 81.31 101 ALA A O 1
ATOM 807 N N . LEU A 1 102 ? 11.144 -3.669 -0.525 1.00 81.88 102 LEU A N 1
ATOM 808 C CA . LEU A 1 102 ? 12.327 -2.798 -0.450 1.00 81.88 102 LEU A CA 1
ATOM 809 C C . LEU A 1 102 ? 13.481 -3.431 0.350 1.00 81.88 102 LEU A C 1
ATOM 811 O O . LEU A 1 102 ? 14.508 -2.799 0.578 1.00 81.88 102 LEU A O 1
ATOM 815 N N . GLY A 1 103 ? 13.309 -4.667 0.827 1.00 81.12 103 GLY A N 1
ATOM 816 C CA . GLY A 1 103 ? 14.340 -5.369 1.588 1.00 81.12 103 GLY A CA 1
ATOM 817 C C . GLY A 1 103 ? 15.517 -5.746 0.691 1.00 81.12 103 GLY A C 1
ATOM 818 O O . GLY A 1 103 ? 15.311 -6.397 -0.327 1.00 81.12 103 GLY A O 1
ATOM 819 N N . GLY A 1 104 ? 16.731 -5.344 1.073 1.00 80.25 104 GLY A N 1
ATOM 820 C CA . GLY A 1 104 ? 17.946 -5.611 0.294 1.00 80.25 104 GLY A CA 1
ATOM 821 C C . GLY A 1 104 ? 18.160 -4.674 -0.898 1.00 80.25 104 GLY A C 1
ATOM 822 O O . GLY A 1 104 ? 19.088 -4.895 -1.668 1.00 80.25 104 GLY A O 1
ATOM 823 N N . VAL A 1 105 ? 17.336 -3.630 -1.047 1.00 80.69 105 VAL A N 1
ATOM 824 C CA . VAL A 1 105 ? 17.565 -2.582 -2.047 1.00 80.69 105 VAL A CA 1
ATOM 825 C C . VAL A 1 105 ? 18.707 -1.692 -1.566 1.00 80.69 105 VAL A C 1
ATOM 827 O O . VAL A 1 105 ? 18.590 -1.019 -0.541 1.00 80.69 105 VAL A O 1
ATOM 830 N N . CYS A 1 106 ? 19.812 -1.704 -2.306 1.00 77.06 106 CYS A N 1
ATOM 831 C CA . CYS A 1 106 ? 21.001 -0.909 -2.000 1.00 77.06 106 CYS A CA 1
ATOM 832 C C . CYS A 1 106 ? 21.227 0.227 -3.005 1.00 77.06 106 CYS A C 1
ATOM 834 O O . CYS A 1 106 ? 21.911 1.191 -2.665 1.00 77.06 106 CYS A O 1
ATOM 836 N N . ASP A 1 107 ? 20.648 0.146 -4.209 1.00 79.75 107 ASP A N 1
ATOM 837 C CA . ASP A 1 107 ? 20.841 1.136 -5.270 1.00 79.75 107 ASP A CA 1
ATOM 838 C C . ASP A 1 107 ? 19.549 1.918 -5.561 1.00 79.75 107 ASP A C 1
ATOM 840 O O . ASP A 1 107 ? 18.443 1.383 -5.643 1.00 79.75 107 ASP A O 1
ATOM 844 N N . GLN A 1 108 ? 19.699 3.224 -5.777 1.00 73.31 108 GLN A N 1
ATOM 845 C CA . GLN A 1 108 ? 18.628 4.116 -6.218 1.00 73.31 108 GLN A CA 1
ATOM 846 C C . GLN A 1 108 ? 18.073 3.723 -7.599 1.00 73.31 108 GLN A C 1
ATOM 848 O O . GLN A 1 108 ? 16.928 4.050 -7.934 1.00 73.31 108 GLN A O 1
ATOM 853 N N . SER A 1 109 ? 18.887 3.052 -8.408 1.00 72.44 109 SER A N 1
ATOM 854 C CA . SER A 1 109 ? 18.558 2.575 -9.748 1.00 72.44 109 SER A CA 1
ATOM 855 C C . SER A 1 109 ? 17.431 1.543 -9.737 1.00 72.44 109 SER A C 1
ATOM 857 O O . SER A 1 109 ? 16.649 1.521 -10.685 1.00 72.44 109 SER A O 1
ATOM 859 N N . ASP A 1 110 ? 17.267 0.783 -8.651 1.00 68.94 110 ASP A N 1
ATOM 860 C CA . ASP A 1 110 ? 16.180 -0.195 -8.501 1.00 68.94 110 ASP A CA 1
ATOM 861 C C . ASP A 1 110 ? 14.813 0.486 -8.334 1.00 68.94 110 ASP A C 1
ATOM 863 O O . ASP A 1 110 ? 13.784 -0.044 -8.744 1.00 68.94 110 ASP A O 1
ATOM 867 N N . ILE A 1 111 ? 14.800 1.697 -7.765 1.00 72.69 111 ILE A N 1
ATOM 868 C CA . ILE A 1 111 ? 13.575 2.469 -7.503 1.00 72.69 111 ILE A CA 1
ATOM 869 C C . ILE A 1 111 ? 13.286 3.471 -8.632 1.00 72.69 111 ILE A C 1
ATOM 871 O O . ILE A 1 111 ? 12.130 3.773 -8.917 1.00 72.69 111 ILE A O 1
ATOM 875 N N . ARG A 1 112 ? 14.315 4.035 -9.278 1.00 68.12 112 ARG A N 1
ATOM 876 C CA . ARG A 1 112 ? 14.138 5.028 -10.359 1.00 68.12 112 ARG A CA 1
ATOM 877 C C . ARG A 1 112 ? 14.226 4.444 -11.768 1.00 68.12 112 ARG A C 1
ATOM 879 O O . ARG A 1 112 ? 13.684 5.045 -12.688 1.00 68.12 112 ARG A O 1
ATOM 886 N N . GLY A 1 113 ? 14.886 3.307 -11.954 1.00 67.44 113 GLY A N 1
ATOM 887 C CA . GLY A 1 113 ? 15.256 2.780 -13.266 1.00 67.44 113 GLY A CA 1
ATOM 888 C C . GLY A 1 113 ? 16.571 3.365 -13.802 1.00 67.44 113 GLY A C 1
ATOM 889 O O . GLY A 1 113 ? 17.020 4.446 -13.408 1.00 67.44 113 GLY A O 1
ATOM 890 N N . HIS A 1 114 ? 17.210 2.638 -14.723 1.00 66.44 114 HIS A N 1
ATOM 891 C CA . HIS A 1 114 ? 18.504 3.005 -15.316 1.00 66.44 114 HIS A CA 1
ATOM 892 C C . HIS A 1 114 ? 18.371 4.112 -16.388 1.00 66.44 114 HIS A C 1
ATOM 894 O O . HIS A 1 114 ? 17.267 4.403 -16.828 1.00 66.44 114 HIS A O 1
ATOM 900 N N . ARG A 1 115 ? 19.478 4.747 -16.823 1.00 60.69 115 ARG A N 1
ATOM 901 C CA . ARG A 1 115 ? 19.551 6.002 -17.632 1.00 60.69 115 ARG A CA 1
ATOM 902 C C . ARG A 1 115 ? 18.441 6.267 -18.677 1.00 60.69 115 ARG A C 1
ATOM 904 O O . ARG A 1 115 ? 18.007 7.410 -18.745 1.00 60.69 115 ARG A O 1
ATOM 911 N N . TYR A 1 116 ? 17.980 5.274 -19.441 1.00 56.94 116 TYR A N 1
ATOM 912 C CA . TYR A 1 116 ? 16.912 5.430 -20.449 1.00 56.94 116 TYR A CA 1
ATOM 913 C C . TYR A 1 116 ? 15.481 5.325 -19.879 1.00 56.94 116 TYR A C 1
ATOM 915 O O . TYR A 1 116 ? 14.543 5.874 -20.441 1.00 56.94 116 TYR A O 1
ATOM 923 N N . PHE A 1 117 ? 15.319 4.674 -18.726 1.00 55.22 117 PHE A N 1
ATOM 924 C CA . PHE A 1 117 ? 14.048 4.391 -18.047 1.00 55.22 117 PHE A CA 1
ATOM 925 C C . PHE A 1 117 ? 13.846 5.188 -16.747 1.00 55.22 117 PHE A C 1
ATOM 927 O O . PHE A 1 117 ? 12.830 5.012 -16.078 1.00 55.22 117 PHE A O 1
ATOM 934 N N . LYS A 1 118 ? 14.782 6.089 -16.403 1.00 50.53 118 LYS A N 1
ATOM 935 C CA . LYS A 1 118 ? 14.855 6.861 -15.142 1.00 50.53 118 LYS A CA 1
ATOM 936 C C . LYS A 1 118 ? 13.572 7.584 -14.700 1.00 50.53 118 LYS A C 1
ATOM 938 O O . LYS A 1 118 ? 13.463 7.958 -13.535 1.00 50.53 118 LYS A O 1
ATOM 943 N N . SER A 1 119 ? 12.642 7.846 -15.618 1.00 50.53 119 SER A N 1
ATOM 944 C CA . SER A 1 119 ? 11.388 8.548 -15.324 1.00 50.53 119 SER A CA 1
ATOM 945 C C . SER A 1 119 ? 10.175 7.620 -15.256 1.00 50.53 119 SER A C 1
ATOM 947 O O . SER A 1 119 ? 9.130 8.051 -14.783 1.00 50.53 119 SER A O 1
ATOM 949 N N . LEU A 1 120 ? 10.284 6.370 -15.719 1.00 51.59 120 LEU A N 1
ATOM 950 C CA . LEU A 1 120 ? 9.119 5.537 -16.017 1.00 51.59 120 LEU A CA 1
ATOM 951 C C . LEU A 1 120 ? 8.614 4.768 -14.788 1.00 51.59 120 LEU A C 1
ATOM 953 O O . LEU A 1 120 ? 7.410 4.687 -14.570 1.00 51.59 120 LEU A O 1
ATOM 957 N N . LEU A 1 121 ? 9.523 4.271 -13.938 1.00 51.25 121 LEU A N 1
ATOM 958 C CA . LEU A 1 121 ? 9.145 3.503 -12.744 1.00 51.25 121 LEU A CA 1
ATOM 959 C C . LEU A 1 121 ? 8.456 4.380 -11.689 1.00 51.25 121 LEU A C 1
ATOM 961 O O . LEU A 1 121 ? 7.486 3.963 -11.061 1.00 51.25 121 LEU A O 1
ATOM 965 N N . LEU A 1 122 ? 8.926 5.624 -11.534 1.00 49.44 122 LEU A N 1
ATOM 966 C CA . LEU A 1 122 ? 8.313 6.596 -10.629 1.00 49.44 122 LEU A CA 1
ATOM 967 C C . LEU A 1 122 ? 6.918 7.009 -11.122 1.00 49.44 122 LEU A C 1
ATOM 969 O O . LEU A 1 122 ? 6.022 7.205 -10.308 1.00 49.44 122 LEU A O 1
ATOM 973 N N . LEU A 1 123 ? 6.741 7.107 -12.446 1.00 47.34 123 LEU A N 1
ATOM 974 C CA . LEU A 1 123 ? 5.458 7.390 -13.092 1.00 47.34 123 LEU A CA 1
ATOM 975 C C . LEU A 1 123 ? 4.483 6.219 -12.953 1.00 47.34 123 LEU A C 1
ATOM 977 O O . LEU A 1 123 ? 3.323 6.457 -12.660 1.00 47.34 123 LEU A O 1
ATOM 981 N N . LEU A 1 124 ? 4.952 4.974 -13.074 1.00 47.53 124 LEU A N 1
ATOM 982 C CA . LEU A 1 124 ? 4.166 3.766 -12.788 1.00 47.53 124 LEU A CA 1
ATOM 983 C C . LEU A 1 124 ? 3.644 3.748 -11.353 1.00 47.53 124 LEU A C 1
ATOM 985 O O . LEU A 1 124 ? 2.461 3.521 -11.123 1.00 47.53 124 LEU A O 1
ATOM 989 N N . LEU A 1 125 ? 4.526 4.024 -10.391 1.00 47.03 125 LEU A N 1
ATOM 990 C CA . LEU A 1 125 ? 4.179 4.073 -8.971 1.00 47.03 125 LEU A CA 1
ATOM 991 C C . LEU A 1 125 ? 3.199 5.212 -8.648 1.00 47.03 125 LEU A C 1
ATOM 993 O O . LEU A 1 125 ? 2.356 5.045 -7.775 1.00 47.03 125 LEU A O 1
ATOM 997 N N . LEU A 1 126 ? 3.300 6.346 -9.350 1.00 44.16 126 LEU A N 1
ATOM 998 C CA . LEU A 1 126 ? 2.392 7.493 -9.217 1.00 44.16 126 LEU A CA 1
ATOM 999 C C . LEU A 1 126 ? 1.064 7.326 -9.965 1.00 44.16 126 LEU A C 1
ATOM 1001 O O . LEU A 1 126 ? 0.080 7.897 -9.524 1.00 44.16 126 LEU A O 1
ATOM 1005 N N . LEU A 1 127 ? 1.029 6.590 -11.079 1.00 37.81 127 LEU A N 1
ATOM 1006 C CA . LEU A 1 127 ? -0.196 6.317 -11.843 1.00 37.81 127 LEU A CA 1
ATOM 1007 C C . LEU A 1 127 ? -1.042 5.204 -11.205 1.00 37.81 127 LEU A C 1
ATOM 1009 O O . LEU A 1 127 ? -2.251 5.173 -11.400 1.00 37.81 127 LEU A O 1
ATOM 1013 N N . LEU A 1 128 ? -0.421 4.299 -10.441 1.00 41.31 128 LEU A N 1
ATOM 1014 C CA . LEU A 1 128 ? -1.112 3.229 -9.707 1.00 41.31 128 LEU A CA 1
ATOM 1015 C C . LEU A 1 128 ? -1.575 3.641 -8.290 1.00 41.31 128 LEU A C 1
ATOM 1017 O O . LEU A 1 128 ? -2.298 2.876 -7.647 1.00 41.31 128 LEU A O 1
ATOM 1021 N N . LEU A 1 129 ? -1.176 4.818 -7.788 1.00 41.97 129 LEU A N 1
ATOM 1022 C CA . LEU A 1 129 ? -1.589 5.393 -6.493 1.00 41.97 129 LEU A CA 1
ATOM 1023 C C . LEU A 1 129 ? -2.581 6.543 -6.684 1.00 41.97 129 LEU A C 1
ATOM 1025 O O . LEU A 1 129 ? -3.517 6.635 -5.856 1.00 41.97 129 LEU A O 1
#

Radius of gyration: 19.28 Å; chains: 1; bounding box: 40×29×58 Å

Foldseek 3Di:
DDPPDPVVVVVVVVVVLVVPAPPPDDDDWDLDLVLLLVLLCVQDDDDPVVSVVLSVQSVVCVVPVDDPGDDDDDDDDPPPCPVVSQVSSCVNGVADDDDDDCPPPDDPCVQQPDDVRRPPNVVNVVRRD

InterPro domains:
  IPR003959 ATPase, AAA-type, core [PF00004] (72-107)
  IPR027065 Lon protease [PTHR10046] (1-115)
  IPR027417 P-loop containing nucleoside triphosphate hydrolase [G3DSA:3.40.50.300] (33-120)
  IPR027417 P-loop containing nucleoside triphosphate hydrolase [SSF52540] (33-116)

Sequence (129 aa):
MPQSMPEYALTRNYLELMVELPWSKNTKDCLDIRAARVLLDNDHYAMEKLKKRVLEYLAVRQLKNNLKGPILCFVGPPGVGKTSVGRSVAKTLGREFHRIALGGVCDQSDIRGHRYFKSLLLLLLLLLL

Secondary structure (DSSP, 8-state):
--TT-HHHHHHHHHHHHHHHS-SS--PPP---HHHHHHHHHHH-SS-HHHHHHHHHHHHHHHH-SS--PPPP---S-TTS-HHHHHHHHHHHHT--------TT---THHHH-STTTTTHHHHHHHH--

pLDDT: mean 76.44, std 12.75, range [37.81, 89.25]

Organism: NCBI:txid35019